Protein AF-A0A969MT11-F1 (afdb_monomer_lite)

Foldseek 3Di:
DPPPPPPWDFPDWDWDQPPNAIWIWTAIPQQKTWTAGPPPRHTDDIDRPDPLCPVVVRVVPPDDD

Structure (mmCIF, N/CA/C/O backbone):
data_AF-A0A969MT11-F1
#
_entry.id   AF-A0A969MT11-F1
#
loop_
_atom_site.group_PDB
_atom_site.id
_atom_site.type_symbol
_atom_site.label_atom_id
_atom_site.label_alt_id
_atom_site.label_comp_id
_atom_site.label_asym_id
_atom_site.label_entity_id
_atom_site.label_seq_id
_atom_site.pdbx_PDB_ins_code
_atom_site.Cartn_x
_atom_site.Cartn_y
_atom_site.Cartn_z
_atom_site.occupancy
_atom_site.B_iso_or_equiv
_atom_site.auth_seq_id
_atom_site.auth_comp_id
_atom_site.auth_asym_id
_atom_site.auth_atom_id
_atom_site.pdbx_PDB_model_num
ATOM 1 N N . MET A 1 1 ? -12.833 -2.675 -6.457 1.00 42.94 1 MET A N 1
ATOM 2 C CA . MET A 1 1 ? -12.568 -2.821 -7.906 1.00 42.94 1 MET A CA 1
ATOM 3 C C . MET A 1 1 ? -11.742 -4.077 -8.123 1.00 42.94 1 MET A C 1
ATOM 5 O O . MET A 1 1 ? -10.895 -4.359 -7.291 1.00 42.94 1 MET A O 1
ATOM 9 N N . LEU A 1 2 ? -12.024 -4.846 -9.177 1.00 44.12 2 LEU A N 1
ATOM 10 C CA . LEU A 1 2 ? -11.308 -6.078 -9.512 1.00 44.12 2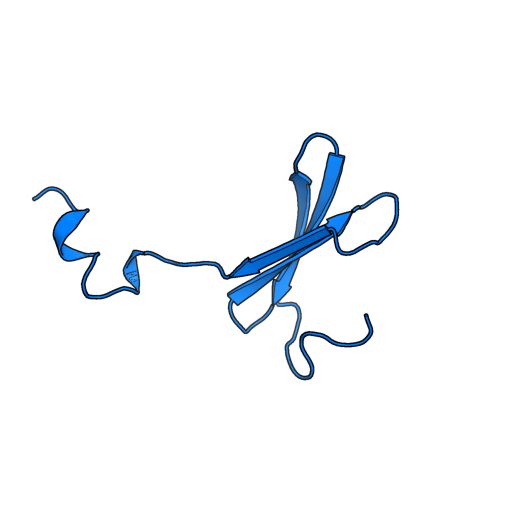 LEU A CA 1
ATOM 11 C C . LEU A 1 2 ? -10.207 -5.738 -10.533 1.00 44.12 2 LEU A C 1
ATOM 13 O O . LEU A 1 2 ? -10.525 -5.337 -11.646 1.00 44.12 2 LEU A O 1
ATOM 17 N N . ALA A 1 3 ? -8.952 -5.888 -10.093 1.00 57.41 3 ALA A N 1
ATOM 18 C CA . ALA A 1 3 ? -7.681 -5.767 -10.822 1.00 57.41 3 ALA A CA 1
ATOM 19 C C . ALA A 1 3 ? -7.322 -4.377 -11.395 1.00 57.41 3 ALA A C 1
ATOM 21 O O . ALA A 1 3 ? -7.369 -4.163 -12.602 1.00 57.41 3 ALA A O 1
ATOM 22 N N . ALA A 1 4 ? -6.886 -3.452 -10.529 1.00 71.62 4 ALA A N 1
ATOM 23 C CA . ALA A 1 4 ? -6.216 -2.218 -10.965 1.00 71.62 4 ALA A CA 1
ATOM 24 C C . ALA A 1 4 ? -4.811 -2.475 -11.554 1.00 71.62 4 ALA A C 1
ATOM 26 O O . ALA A 1 4 ? -4.347 -1.685 -12.366 1.00 71.62 4 ALA A O 1
ATOM 27 N N . ASN A 1 5 ? -4.179 -3.604 -11.204 1.00 78.81 5 ASN A N 1
ATOM 28 C CA . ASN A 1 5 ? -2.809 -3.941 -11.600 1.00 78.81 5 ASN A CA 1
ATOM 29 C C . ASN A 1 5 ? -2.727 -5.388 -12.127 1.00 78.81 5 ASN A C 1
ATOM 31 O O . ASN A 1 5 ? -2.266 -6.292 -11.431 1.00 78.81 5 ASN A O 1
ATOM 35 N N . PRO A 1 6 ? -3.280 -5.682 -13.317 1.00 84.50 6 PRO A N 1
ATOM 36 C CA . PRO A 1 6 ? -3.162 -7.012 -13.900 1.00 84.50 6 PRO A CA 1
ATOM 37 C C . PRO A 1 6 ? -1.716 -7.284 -14.335 1.00 84.50 6 PRO A C 1
ATOM 39 O O . PRO A 1 6 ? -1.141 -6.519 -15.103 1.00 84.50 6 PRO A O 1
ATOM 42 N N . GLY A 1 7 ? -1.159 -8.413 -13.895 1.00 88.88 7 GLY A N 1
ATOM 43 C CA . GLY A 1 7 ? 0.170 -8.876 -14.306 1.00 88.88 7 GLY A CA 1
ATOM 44 C C . GLY A 1 7 ? 1.327 -8.434 -13.408 1.00 88.88 7 GLY A C 1
ATOM 45 O O . GLY A 1 7 ? 2.424 -8.939 -13.60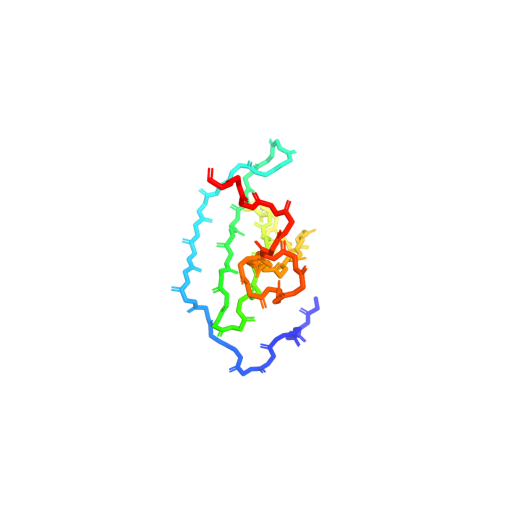7 1.00 88.88 7 GLY A O 1
ATOM 46 N N . THR A 1 8 ? 1.081 -7.572 -12.421 1.00 91.69 8 THR A N 1
ATOM 47 C CA . THR A 1 8 ? 2.057 -7.236 -11.375 1.00 91.69 8 THR A CA 1
ATOM 48 C C . THR A 1 8 ? 2.057 -8.299 -10.279 1.00 91.69 8 THR A C 1
ATOM 50 O O . THR A 1 8 ? 1.041 -8.973 -10.054 1.00 91.69 8 THR A O 1
ATOM 53 N N . VAL A 1 9 ? 3.164 -8.421 -9.554 1.00 93.31 9 VAL A N 1
ATOM 54 C CA . VAL A 1 9 ? 3.287 -9.311 -8.390 1.00 93.31 9 VAL A CA 1
ATOM 55 C C . VAL A 1 9 ? 3.556 -8.509 -7.126 1.00 93.31 9 VAL A C 1
ATOM 57 O O . VAL A 1 9 ? 4.235 -7.493 -7.172 1.00 93.31 9 VAL A O 1
ATOM 60 N N . ALA A 1 10 ? 3.025 -8.970 -5.993 1.00 93.94 10 ALA A N 1
ATOM 61 C CA . ALA A 1 10 ? 3.411 -8.426 -4.696 1.00 93.94 10 ALA A CA 1
ATOM 62 C C . ALA A 1 10 ? 4.844 -8.867 -4.367 1.00 93.94 10 ALA A C 1
ATOM 64 O O . ALA A 1 10 ? 5.153 -10.060 -4.478 1.00 93.94 10 ALA A O 1
ATOM 65 N N . VAL A 1 11 ? 5.690 -7.917 -3.975 1.00 96.12 11 VAL A N 1
ATOM 66 C CA . VAL A 1 11 ? 7.101 -8.146 -3.627 1.00 96.12 11 VAL A CA 1
ATOM 67 C C . VAL A 1 11 ? 7.361 -8.001 -2.130 1.00 96.12 11 VAL A C 1
ATOM 69 O O . VAL A 1 11 ? 8.202 -8.733 -1.608 1.00 96.12 11 VAL A O 1
ATOM 72 N N . ASP A 1 12 ? 6.582 -7.167 -1.437 1.00 96.69 12 ASP A N 1
ATOM 73 C CA . ASP A 1 12 ? 6.570 -7.066 0.023 1.00 96.69 12 ASP A CA 1
ATOM 74 C C . ASP A 1 12 ? 5.156 -6.805 0.569 1.00 96.69 12 ASP A C 1
ATOM 76 O O . ASP A 1 12 ? 4.248 -6.382 -0.156 1.00 96.69 12 ASP A O 1
ATOM 80 N N . ALA A 1 13 ? 4.956 -7.107 1.854 1.00 96.06 13 ALA A N 1
ATOM 81 C CA . ALA A 1 13 ? 3.739 -6.768 2.579 1.00 96.06 13 ALA A CA 1
ATOM 82 C C . ALA A 1 13 ? 4.037 -6.473 4.055 1.00 96.06 13 ALA A C 1
ATOM 84 O O . ALA A 1 13 ? 4.426 -7.369 4.813 1.00 96.06 13 ALA A O 1
ATOM 85 N N . THR A 1 14 ? 3.755 -5.244 4.483 1.00 97.19 14 THR A N 1
ATOM 86 C CA . THR A 1 14 ? 4.038 -4.762 5.838 1.00 97.19 14 THR A CA 1
ATOM 87 C C . THR A 1 14 ? 2.763 -4.259 6.520 1.00 97.19 14 THR A C 1
ATOM 89 O O . THR A 1 14 ? 1.910 -3.629 5.903 1.00 97.19 14 THR A O 1
ATOM 92 N N . LEU A 1 15 ? 2.596 -4.581 7.811 1.00 97.06 15 LEU A N 1
ATOM 93 C CA . LEU A 1 15 ? 1.527 -4.012 8.638 1.00 97.06 15 LEU A CA 1
ATOM 94 C C . LEU A 1 15 ? 2.033 -2.732 9.292 1.00 97.06 15 LEU A C 1
ATOM 96 O O . LEU A 1 15 ? 2.952 -2.772 10.114 1.00 97.06 15 LEU A O 1
ATOM 100 N N . GLU A 1 16 ? 1.379 -1.621 8.998 1.00 94.44 16 GLU A N 1
ATOM 101 C CA . GLU A 1 16 ? 1.805 -0.308 9.451 1.00 94.44 16 GLU A CA 1
ATOM 102 C C . GLU A 1 16 ? 0.634 0.590 9.864 1.00 94.44 16 GLU A C 1
ATOM 104 O O . GLU A 1 16 ? -0.546 0.233 9.765 1.00 94.44 16 GLU A O 1
ATOM 109 N N . ARG A 1 17 ? 0.974 1.731 10.471 1.00 92.88 17 ARG A N 1
ATOM 110 C CA . ARG A 1 17 ? 0.010 2.619 11.119 1.00 92.88 17 ARG A CA 1
ATOM 111 C C . ARG A 1 17 ? -0.195 3.877 10.285 1.00 92.88 17 ARG A C 1
ATOM 113 O O . ARG A 1 17 ? 0.513 4.860 10.476 1.00 92.88 17 ARG A O 1
ATOM 120 N N . GLU A 1 18 ? -1.229 3.858 9.455 1.00 82.94 18 GLU A N 1
ATOM 121 C CA . GLU A 1 18 ? -1.579 4.931 8.521 1.00 82.94 18 GLU A CA 1
ATOM 122 C C . GLU A 1 18 ? -2.865 5.646 8.982 1.00 82.94 18 GLU A C 1
ATOM 124 O O . GLU A 1 18 ? -3.844 5.015 9.386 1.00 82.94 18 GLU A O 1
ATOM 129 N N . ASN A 1 19 ? -2.875 6.985 8.977 1.00 76.44 19 ASN A N 1
ATOM 130 C CA . ASN A 1 19 ? -4.033 7.831 9.344 1.00 76.44 19 ASN A CA 1
ATOM 131 C C . ASN A 1 19 ? -4.757 7.466 10.664 1.00 76.44 19 ASN A C 1
ATOM 133 O O . ASN A 1 19 ? -5.952 7.710 10.830 1.00 76.44 19 ASN A O 1
ATOM 137 N N . GLY A 1 20 ? -4.027 6.913 11.636 1.00 87.31 20 GLY A N 1
ATOM 138 C CA . GLY A 1 20 ? -4.567 6.537 12.946 1.00 87.31 20 GLY A CA 1
ATOM 139 C C . GLY A 1 20 ? -5.217 5.149 13.014 1.00 87.31 20 GLY A C 1
ATOM 140 O O . GLY A 1 20 ? -5.611 4.749 14.112 1.00 87.31 20 GLY A O 1
ATOM 141 N N . GLY A 1 21 ? -5.269 4.412 11.901 1.00 92.75 21 GLY A N 1
ATOM 142 C CA . GLY A 1 21 ? -5.688 3.010 11.812 1.00 92.75 21 GLY A C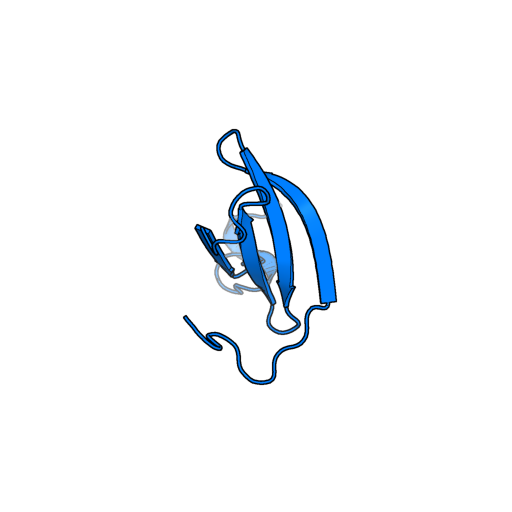A 1
ATOM 143 C C . GLY A 1 21 ? -4.523 2.073 11.478 1.00 92.75 21 GLY A C 1
ATOM 144 O O . GLY A 1 21 ? -3.375 2.505 11.384 1.00 92.75 21 GLY A O 1
ATOM 145 N N . TRP A 1 22 ? -4.821 0.782 11.335 1.00 97.25 22 TRP A N 1
ATOM 146 C CA . TRP A 1 22 ? -3.878 -0.211 10.816 1.00 97.25 22 TRP A CA 1
ATOM 147 C C . TRP A 1 22 ? -4.141 -0.441 9.332 1.00 97.25 22 TRP A C 1
ATOM 149 O O . TRP A 1 22 ? -5.288 -0.661 8.936 1.00 97.25 22 TRP A O 1
ATOM 159 N N . ALA A 1 23 ? -3.081 -0.441 8.533 1.00 97.50 23 ALA A N 1
ATOM 160 C CA . ALA A 1 23 ? -3.136 -0.748 7.116 1.00 97.50 23 ALA A CA 1
ATOM 161 C C . ALA A 1 23 ? -2.063 -1.776 6.749 1.00 97.50 23 ALA A C 1
ATOM 163 O O . ALA A 1 23 ? -0.971 -1.784 7.312 1.00 97.50 23 ALA A O 1
ATOM 164 N N . TRP A 1 24 ? -2.396 -2.656 5.810 1.00 97.00 24 TRP A N 1
ATOM 165 C CA . TRP A 1 24 ? -1.399 -3.396 5.052 1.00 97.00 24 TRP A CA 1
ATOM 166 C C . TRP A 1 24 ? -0.911 -2.513 3.920 1.00 97.00 24 TRP A C 1
ATOM 168 O O . TRP A 1 24 ? -1.712 -2.127 3.070 1.00 97.00 24 TRP A O 1
ATOM 178 N N . GLU A 1 25 ? 0.378 -2.238 3.898 1.00 95.69 25 GLU A N 1
ATOM 179 C CA . GLU A 1 25 ? 1.077 -1.734 2.730 1.00 95.69 25 GLU A CA 1
ATOM 180 C C . GLU A 1 25 ? 1.546 -2.941 1.913 1.00 95.69 25 GLU A C 1
ATOM 182 O O . GLU A 1 25 ? 2.219 -3.832 2.434 1.00 95.69 25 GLU A O 1
ATOM 187 N N . VAL A 1 26 ? 1.129 -3.014 0.650 1.00 95.31 26 VAL A N 1
ATOM 188 C CA . VAL A 1 26 ? 1.544 -4.056 -0.292 1.00 95.31 26 VAL A CA 1
ATOM 189 C C . VAL A 1 26 ? 2.306 -3.398 -1.429 1.00 95.31 26 VAL A C 1
ATOM 191 O O . VAL A 1 26 ? 1.702 -2.703 -2.249 1.00 95.31 26 VAL A O 1
ATOM 194 N N . GLU A 1 27 ? 3.607 -3.655 -1.490 1.00 94.44 27 GLU A N 1
ATOM 195 C CA . GLU A 1 27 ? 4.473 -3.201 -2.574 1.00 94.44 27 GLU A CA 1
ATOM 196 C C . GLU A 1 27 ? 4.360 -4.165 -3.759 1.00 94.44 27 GLU A C 1
ATOM 198 O O . GLU A 1 27 ? 4.408 -5.394 -3.608 1.00 94.44 27 GLU A O 1
ATOM 203 N N . LEU A 1 28 ? 4.184 -3.607 -4.953 1.00 93.56 28 LEU A N 1
ATOM 204 C CA . LEU A 1 28 ? 4.152 -4.334 -6.214 1.00 93.56 28 LEU A CA 1
ATOM 205 C C . LEU A 1 28 ? 5.471 -4.157 -6.975 1.00 93.56 28 LEU A C 1
ATOM 207 O O . LEU A 1 28 ? 6.145 -3.143 -6.850 1.00 93.56 28 LEU A O 1
ATOM 211 N N . ASP A 1 29 ? 5.793 -5.109 -7.850 1.00 92.88 29 ASP A N 1
ATOM 212 C CA . ASP A 1 29 ? 6.998 -5.116 -8.701 1.00 92.88 29 ASP A CA 1
ATOM 213 C C . ASP A 1 29 ? 7.103 -3.973 -9.730 1.00 92.88 29 ASP A C 1
ATOM 215 O O . ASP A 1 29 ? 8.059 -3.919 -10.504 1.00 92.88 29 ASP A O 1
ATOM 219 N N . ASN A 1 30 ? 6.117 -3.080 -9.768 1.00 89.38 30 ASN A N 1
ATOM 220 C CA . ASN A 1 30 ? 6.095 -1.869 -10.581 1.00 89.38 30 ASN A CA 1
ATOM 221 C C . ASN A 1 30 ? 6.182 -0.583 -9.738 1.00 89.38 30 ASN A C 1
ATOM 223 O O . ASN A 1 30 ? 5.699 0.462 -10.187 1.00 89.38 30 ASN A O 1
ATOM 227 N N . ASP A 1 31 ? 6.737 -0.687 -8.528 1.00 89.56 31 ASP A N 1
ATOM 228 C CA . ASP A 1 31 ? 6.944 0.397 -7.558 1.00 89.56 31 ASP A CA 1
ATOM 229 C C . ASP A 1 31 ? 5.637 1.064 -7.078 1.00 89.56 31 ASP A C 1
ATOM 231 O O . ASP A 1 31 ? 5.620 2.205 -6.606 1.00 89.56 31 ASP A O 1
ATOM 235 N N . LEU A 1 32 ? 4.503 0.368 -7.231 1.00 91.31 32 LEU A N 1
ATOM 236 C CA . LEU A 1 32 ? 3.223 0.797 -6.679 1.00 91.31 32 LEU A CA 1
ATOM 237 C C . LEU A 1 32 ? 3.024 0.192 -5.290 1.00 91.31 32 LEU A C 1
ATOM 239 O O . LEU A 1 32 ? 2.995 -1.026 -5.134 1.00 91.31 32 LEU A O 1
ATOM 243 N N . GLU A 1 33 ? 2.737 1.045 -4.320 1.00 93.19 33 GLU A N 1
ATOM 244 C CA . GLU A 1 33 ? 2.267 0.663 -2.996 1.00 93.19 33 GLU A CA 1
ATOM 245 C C . GLU A 1 33 ? 0.734 0.712 -2.953 1.00 93.19 33 GLU A C 1
ATOM 247 O O . GLU A 1 33 ? 0.087 1.681 -3.376 1.00 93.19 33 GLU A O 1
ATOM 252 N N . VAL A 1 34 ? 0.120 -0.343 -2.419 1.00 93.38 34 VAL A N 1
ATOM 253 C CA . VAL A 1 34 ? -1.325 -0.434 -2.192 1.00 93.38 34 VAL A CA 1
ATOM 254 C C . VAL A 1 34 ? -1.589 -0.546 -0.699 1.00 93.38 34 VAL A C 1
ATOM 256 O O . VAL A 1 34 ? -1.217 -1.532 -0.073 1.00 93.38 34 VAL A O 1
ATOM 259 N N . TYR A 1 35 ? -2.313 0.426 -0.151 1.00 94.19 35 TYR A N 1
ATOM 260 C CA . TYR A 1 35 ? -2.674 0.459 1.260 1.00 94.19 35 TYR A CA 1
ATOM 261 C C . TYR A 1 35 ? -4.091 -0.082 1.443 1.00 94.19 35 TYR A C 1
ATOM 263 O O . TYR A 1 35 ? -5.059 0.419 0.849 1.00 94.19 35 TYR A O 1
ATOM 271 N N . ILE A 1 36 ? -4.219 -1.110 2.274 1.00 95.19 36 ILE A N 1
ATOM 272 C CA . ILE A 1 36 ? -5.463 -1.827 2.551 1.00 95.19 36 ILE A CA 1
ATOM 273 C C . ILE A 1 36 ? -5.773 -1.691 4.036 1.00 95.19 36 ILE A C 1
ATOM 275 O O . ILE A 1 36 ? -4.986 -2.119 4.874 1.00 95.19 36 ILE A O 1
ATOM 279 N N . ASP A 1 37 ? -6.936 -1.144 4.373 1.00 96.06 37 ASP A N 1
ATOM 280 C CA . ASP A 1 37 ? -7.401 -1.078 5.757 1.00 96.06 37 ASP A CA 1
ATOM 281 C C . ASP A 1 37 ? -7.492 -2.492 6.355 1.00 96.06 37 ASP A C 1
ATOM 283 O O . ASP A 1 37 ? -8.169 -3.375 5.813 1.00 96.06 37 ASP A O 1
ATOM 287 N N . ALA A 1 38 ? -6.783 -2.717 7.463 1.00 96.50 38 ALA A N 1
ATOM 288 C CA . ALA A 1 38 ? -6.601 -4.049 8.034 1.00 96.50 38 ALA A CA 1
ATOM 289 C C . ALA A 1 38 ? -7.859 -4.592 8.740 1.00 96.50 38 ALA A C 1
ATOM 291 O O . ALA A 1 38 ? -7.928 -5.788 9.026 1.00 96.50 38 ALA A O 1
ATOM 292 N N . GLU A 1 39 ? -8.856 -3.747 9.019 1.00 95.69 39 GLU A N 1
ATOM 293 C CA . GLU A 1 39 ? -10.116 -4.154 9.654 1.00 95.69 39 GLU A CA 1
ATOM 294 C C . GLU A 1 39 ? -11.185 -4.502 8.610 1.00 95.69 39 GLU A C 1
ATOM 296 O O . GLU A 1 39 ? -11.924 -5.481 8.744 1.00 95.69 39 GLU A O 1
ATOM 301 N N . THR A 1 40 ? -11.267 -3.703 7.548 1.00 95.75 40 THR A N 1
ATOM 302 C CA . THR A 1 40 ? -12.337 -3.752 6.544 1.00 95.75 40 THR A CA 1
ATOM 303 C C . THR A 1 40 ? -11.920 -4.426 5.240 1.00 95.75 40 THR A C 1
ATOM 305 O O . THR A 1 40 ? -12.788 -4.771 4.433 1.00 95.75 40 THR A O 1
ATOM 308 N N . ASN A 1 41 ? -10.618 -4.650 5.032 1.00 93.56 41 ASN A N 1
ATOM 309 C CA . ASN A 1 41 ? -10.015 -5.158 3.795 1.00 93.56 41 ASN A CA 1
ATOM 310 C C . ASN A 1 41 ? -10.317 -4.288 2.561 1.00 93.56 41 ASN A C 1
ATOM 312 O O . ASN A 1 41 ? -10.338 -4.779 1.428 1.00 93.56 41 ASN A O 1
ATOM 316 N N . GLN A 1 42 ? -10.590 -2.998 2.764 1.00 93.25 42 GLN A N 1
ATOM 317 C CA . GLN A 1 42 ? -10.810 -2.051 1.677 1.00 93.25 42 GLN A CA 1
ATOM 318 C C . GLN A 1 42 ? -9.492 -1.393 1.279 1.00 93.25 42 GLN A C 1
ATOM 320 O O . GLN A 1 42 ? -8.711 -0.992 2.134 1.00 93.25 42 GLN A O 1
ATOM 325 N N . ILE A 1 43 ? -9.259 -1.245 -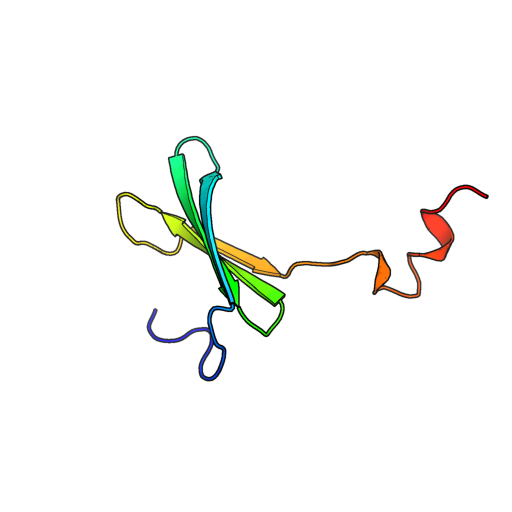0.026 1.00 91.94 43 ILE A N 1
ATOM 326 C CA . ILE A 1 43 ? -8.169 -0.398 -0.521 1.00 91.94 43 ILE A CA 1
ATOM 327 C C . ILE A 1 43 ? -8.517 1.047 -0.167 1.00 91.94 43 ILE A C 1
ATOM 329 O O . ILE A 1 43 ? -9.571 1.539 -0.578 1.00 91.94 43 ILE A O 1
ATOM 333 N N . VAL A 1 44 ? -7.634 1.711 0.573 1.00 92.56 44 VAL A N 1
ATOM 334 C CA . VAL A 1 44 ? -7.831 3.091 1.039 1.00 92.56 44 VAL A CA 1
ATOM 335 C C . VAL A 1 44 ? -6.925 4.090 0.329 1.00 92.56 44 VAL 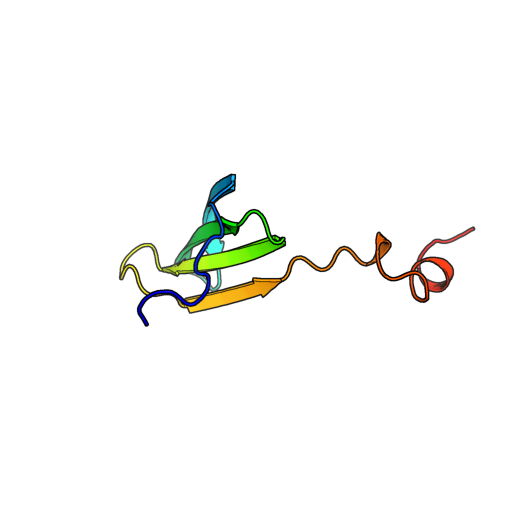A C 1
ATOM 337 O O . VAL A 1 44 ? -7.283 5.263 0.235 1.00 92.56 44 VAL A O 1
ATOM 340 N N . LYS A 1 45 ? -5.786 3.638 -0.209 1.00 90.50 45 LYS A N 1
ATOM 341 C CA . LYS A 1 45 ? -4.806 4.484 -0.901 1.00 90.50 45 LYS A CA 1
ATOM 342 C C . LYS A 1 45 ? -3.946 3.648 -1.853 1.00 90.50 45 LYS A C 1
ATOM 344 O O . LYS A 1 45 ? -3.731 2.459 -1.634 1.00 90.50 45 LYS A O 1
ATOM 349 N N . THR A 1 46 ? -3.473 4.288 -2.914 1.00 91.19 46 THR A N 1
ATOM 350 C CA . THR A 1 46 ? -2.407 3.781 -3.782 1.00 91.19 46 THR A CA 1
ATOM 351 C C . THR A 1 46 ? -1.390 4.893 -3.972 1.00 91.19 46 THR A C 1
ATOM 353 O O . THR A 1 46 ? -1.794 6.022 -4.272 1.00 91.19 46 THR A O 1
ATOM 356 N N . GLU A 1 47 ? -0.111 4.588 -3.817 1.00 89.62 47 GLU A N 1
ATOM 357 C CA . GLU A 1 47 ? 0.992 5.533 -3.977 1.00 89.62 47 GLU A CA 1
ATOM 358 C C . GLU A 1 47 ? 2.040 4.929 -4.907 1.00 89.62 47 GLU A C 1
ATOM 360 O O . GLU A 1 47 ? 2.183 3.715 -4.987 1.00 89.62 47 GLU A O 1
ATOM 365 N N . GLN A 1 48 ? 2.709 5.775 -5.680 1.00 85.75 48 GLN A N 1
ATOM 366 C CA . GLN A 1 48 ? 3.842 5.353 -6.490 1.00 85.75 48 GLN A CA 1
ATOM 367 C C . GLN A 1 48 ? 5.080 5.828 -5.743 1.00 85.75 48 GLN A C 1
ATOM 369 O O . GLN A 1 48 ? 5.172 7.027 -5.466 1.00 85.75 48 GLN A O 1
ATOM 374 N N . GLY A 1 49 ? 5.980 4.915 -5.386 1.00 69.06 49 GLY A N 1
ATOM 375 C CA . GLY A 1 49 ? 7.225 5.266 -4.715 1.00 69.06 49 GLY A CA 1
ATOM 376 C C . GLY A 1 49 ? 8.073 6.117 -5.657 1.00 69.06 49 GLY A C 1
ATOM 377 O O . GLY A 1 49 ? 8.709 5.603 -6.571 1.00 69.06 49 GLY A O 1
ATOM 378 N N . TRP A 1 50 ? 8.046 7.441 -5.502 1.00 67.38 50 TRP A N 1
ATOM 379 C CA . TRP A 1 50 ? 8.923 8.325 -6.270 1.00 67.38 50 TRP A CA 1
ATOM 380 C C . TRP A 1 50 ? 10.265 8.426 -5.548 1.00 67.38 50 TRP A C 1
ATOM 382 O O . TRP A 1 50 ? 10.395 9.208 -4.604 1.00 67.38 50 TRP A O 1
ATOM 392 N N . ASP A 1 51 ? 11.288 7.709 -6.017 1.00 66.75 51 ASP A N 1
ATOM 393 C CA . ASP A 1 51 ? 12.662 8.068 -5.667 1.00 66.75 51 ASP A CA 1
ATOM 394 C C . ASP A 1 51 ? 13.034 9.357 -6.422 1.00 66.75 51 ASP A C 1
ATOM 396 O O . ASP A 1 51 ? 13.210 9.385 -7.641 1.00 66.75 51 ASP A O 1
ATOM 400 N N . LEU A 1 52 ? 13.140 10.478 -5.701 1.00 63.19 52 LEU A N 1
ATOM 401 C CA . LEU A 1 52 ? 13.574 11.757 -6.278 1.00 63.19 52 LEU A CA 1
ATOM 402 C C . LEU A 1 52 ? 15.004 11.692 -6.848 1.00 63.19 52 LEU A C 1
ATOM 404 O O . LEU A 1 52 ? 15.388 12.571 -7.627 1.00 63.19 52 LEU A O 1
ATOM 408 N N . GLY A 1 53 ? 15.781 10.667 -6.486 1.00 62.91 53 GLY A N 1
ATOM 409 C CA . GLY A 1 53 ? 17.057 10.323 -7.101 1.00 62.91 53 GLY A CA 1
ATOM 410 C C . GLY A 1 53 ? 16.941 9.949 -8.581 1.00 62.91 53 GLY A C 1
ATOM 411 O O . GLY A 1 53 ? 17.847 10.286 -9.347 1.00 62.91 53 GLY A O 1
ATOM 412 N N . ASP A 1 54 ? 15.810 9.377 -9.003 1.00 59.50 54 ASP A N 1
ATOM 413 C CA . ASP A 1 54 ? 15.551 8.944 -10.383 1.00 59.50 54 ASP A CA 1
ATOM 414 C C . ASP A 1 54 ? 15.045 10.064 -11.295 1.00 59.50 54 ASP A C 1
ATOM 416 O O . ASP A 1 54 ? 14.942 9.882 -12.510 1.00 59.50 54 ASP A O 1
ATOM 420 N N . VAL A 1 55 ? 14.752 11.248 -10.745 1.00 68.56 55 VAL A N 1
ATOM 421 C CA . VAL A 1 55 ? 14.352 12.423 -11.526 1.00 68.56 55 VAL A CA 1
ATOM 422 C C . VAL A 1 55 ? 15.606 13.237 -11.874 1.00 68.56 55 VAL A C 1
ATOM 424 O O . VAL A 1 55 ? 16.035 14.068 -11.068 1.00 68.56 55 VAL A O 1
ATOM 427 N N . PRO A 1 56 ? 16.179 13.115 -13.094 1.00 63.28 56 PRO A N 1
ATOM 428 C CA . PRO A 1 56 ? 17.528 13.621 -13.386 1.00 63.28 56 PRO A CA 1
ATOM 429 C C . PRO A 1 56 ? 17.645 15.152 -13.322 1.00 63.28 56 PRO A C 1
ATOM 431 O O . PRO A 1 56 ? 18.739 15.705 -13.251 1.00 63.28 56 PRO A O 1
ATOM 434 N N . VAL A 1 57 ? 16.509 15.854 -13.367 1.00 65.94 57 VAL A N 1
ATOM 435 C CA . VAL A 1 57 ? 16.418 17.316 -13.253 1.00 65.94 57 VAL A CA 1
ATOM 436 C C . VAL A 1 57 ? 16.451 17.803 -11.798 1.00 65.94 57 VAL A C 1
ATOM 438 O O . VAL A 1 57 ? 16.851 18.942 -11.558 1.00 65.94 57 VAL A O 1
ATOM 441 N N . LEU A 1 58 ? 16.053 16.973 -10.828 1.00 59.22 58 LEU A N 1
ATOM 442 C CA . LEU A 1 58 ? 15.913 17.373 -9.421 1.00 59.22 58 LEU A CA 1
ATOM 443 C C . LEU A 1 58 ? 17.120 16.972 -8.564 1.00 59.22 58 LEU A C 1
ATOM 445 O O . LEU A 1 58 ? 17.418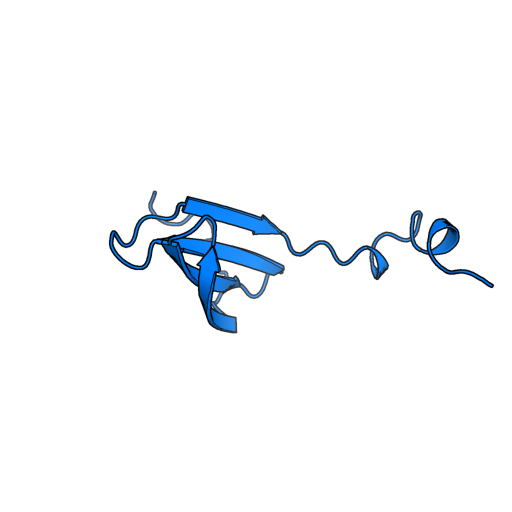 17.661 -7.585 1.00 59.22 58 LEU A O 1
ATOM 449 N N . SER A 1 59 ? 17.877 15.947 -8.968 1.00 60.69 59 SER A N 1
ATOM 450 C CA . SER A 1 59 ? 19.079 15.483 -8.256 1.00 60.69 59 SER A CA 1
ATOM 451 C C . SER A 1 59 ? 20.146 16.584 -8.108 1.00 60.69 59 SER A C 1
ATOM 453 O O . SER A 1 59 ? 20.880 16.612 -7.125 1.00 60.69 59 SER A O 1
ATOM 455 N N . GLY A 1 60 ? 20.206 17.535 -9.051 1.00 61.97 60 GLY A N 1
ATOM 456 C CA . GLY A 1 60 ? 21.155 18.659 -9.032 1.00 61.97 60 GLY A CA 1
ATOM 457 C C . GLY A 1 60 ? 20.769 19.846 -8.137 1.00 61.97 60 GLY A C 1
ATOM 458 O O . GLY A 1 60 ? 21.606 20.714 -7.906 1.00 61.97 60 GLY A O 1
ATOM 459 N N . PHE A 1 61 ? 19.529 19.911 -7.636 1.00 62.88 61 PHE A N 1
ATOM 460 C CA . PHE A 1 61 ? 19.053 21.005 -6.772 1.00 62.88 61 PHE A CA 1
ATOM 461 C C . PHE A 1 61 ? 19.004 20.636 -5.281 1.00 62.88 61 PHE A C 1
ATOM 463 O O . PHE A 1 61 ? 18.926 21.534 -4.445 1.00 62.88 61 PHE A O 1
ATOM 470 N N . LEU A 1 62 ? 19.026 19.341 -4.946 1.00 58.09 62 LEU A N 1
ATOM 471 C CA . LEU A 1 62 ? 18.735 18.841 -3.595 1.00 58.09 62 LEU A CA 1
ATOM 472 C C . LEU A 1 62 ? 19.950 18.264 -2.849 1.00 58.09 62 LEU A C 1
ATOM 474 O O . LEU A 1 62 ? 19.854 18.032 -1.645 1.00 58.09 62 LEU A O 1
ATOM 478 N N . LEU A 1 63 ? 21.094 18.068 -3.513 1.00 56.62 63 LEU A N 1
ATOM 479 C CA . LEU A 1 63 ? 22.333 17.632 -2.864 1.00 56.62 63 LEU A CA 1
ATOM 480 C C . LEU A 1 63 ? 23.212 18.852 -2.530 1.00 56.62 63 LEU A C 1
ATOM 482 O O . LEU A 1 63 ? 23.618 19.566 -3.451 1.00 56.62 63 LEU A O 1
ATOM 486 N N . PRO A 1 64 ? 23.514 19.135 -1.247 1.00 52.44 64 PRO A N 1
ATOM 487 C CA . PRO A 1 64 ? 24.522 20.132 -0.910 1.00 52.44 64 PRO A CA 1
ATOM 488 C C . PRO A 1 64 ? 25.904 19.631 -1.359 1.00 52.44 64 PRO A C 1
ATOM 490 O O . PRO A 1 64 ? 26.216 18.453 -1.188 1.00 52.44 64 PRO A O 1
ATOM 493 N N . ASN A 1 65 ? 26.695 20.536 -1.948 1.00 58.56 65 ASN A N 1
ATOM 494 C CA . ASN A 1 65 ? 28.089 20.294 -2.349 1.00 58.56 65 ASN A CA 1
ATOM 495 C C . ASN A 1 65 ? 28.960 19.770 -1.202 1.00 58.56 65 ASN A C 1
ATOM 497 O O . ASN A 1 65 ? 28.800 20.286 -0.070 1.00 58.56 65 ASN A O 1
#

Sequence (65 aa):
MLAANPGTVAVDATLERENGGWAWEVELDNDLEVYIDAETNQIVKTEQGWDLGDVPVLSGFLLPN

pLDDT: mean 82.1, std 15.86, range [42.94, 97.5]

Radius of gyration: 15.01 Å; chains: 1; bounding box: 41×30×27 Å

Secondary structure (DSSP, 8-state):
---SSTT--EEEEEEEEETTEEEEEEEETTSEEEEEETTT--EEEEEE---GGG-TTTHHHHS--